Protein AF-0000000081449237 (afdb_homodimer)

Solvent-accessible surface area (backbone atoms only — not comparable to full-atom values): 10768 Å² total; per-residue (Å²): 125,79,74,76,67,77,77,49,47,52,57,52,42,50,51,34,33,41,34,70,74,63,73,31,69,69,59,36,40,50,53,39,29,73,71,68,71,44,84,59,78,58,67,66,60,49,51,49,31,35,53,30,21,45,71,70,28,18,45,57,65,64,42,81,55,39,49,49,40,48,60,50,53,65,54,52,69,68,57,77,70,87,59,81,71,74,71,69,70,77,65,130,125,80,74,75,67,76,76,51,46,52,57,51,42,48,52,34,34,42,31,71,72,63,72,30,69,70,60,35,40,50,53,39,29,73,73,66,70,43,83,59,78,58,67,67,60,49,52,50,30,36,52,30,21,46,71,70,28,17,45,56,63,63,44,83,54,38,48,51,42,48,58,51,54,64,51,53,71,63,62,70,76,71,68,77,78,72,77,71,72,77,69,129

Radius of gyration: 24.7 Å; Cα contacts (8 Å, |Δi|>4): 159; chains: 2; bounding box: 26×91×79 Å

InterPro domains:
  IPR032135 Helix-turn-helix domain (DUF4817) [PF16087] (11-59)

pLDDT: mean 71.84, std 30.08, range [24.12, 98.69]

Nearest PDB structures (foldseek):
  2mp8-assembly1_A  TM=6.073E-01  e=9.028E+00  Enterococcus faecalis
  5vyc-assembly6_N6  TM=3.873E-01  e=5.866E+00  Homo sapiens
  2mp8-assembly1_A  TM=6.062E-01  e=5.824E+00  Enterococcus faecalis

Organism: NCBI:txid290746

Sequence (184 aa):
MSSKRALSIIERAKLVCWFEETKSFAIVAKKYREQFHKEPPHQFAIKEWHKNFLETGSLDRSDYYNEAAWTGGFRNLEAHDFSTTTSRNPMVMSSKRALSIIERAKLVCWFEETKSFAIVAKKYREQFHKEPPHQFAIKEWHKNFLETGSLDRSDYYNEAAWTGGFRNLEAHDFSTTTSRNPMV

Secondary structure (DSSP, 8-s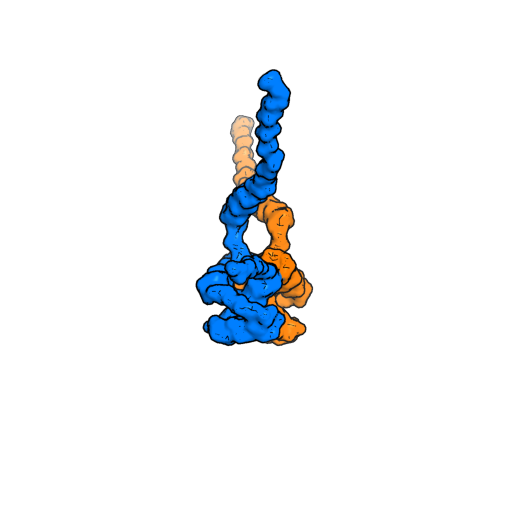tate):
----PPPPHHHHHHHHHHHHHH--HHHHHHHHHHHH-SPPPPHHHHHHHHHHHHHHSBSS--HHHHHHHHHHHHHHTS--------------/----PPPPHHHHHHHHHHHHHH--HHHHHHHHHHHHSSPPPPHHHHHHHHHHHHHHSBSS--HHHHHHHHHHHHHHT---------------

Foldseek 3Di:
DPVPPDDDPVLLVLLLVVCVVPVDVVVSQVVSCVPVVDGDDDPVLSVQLNVCCVVPVGSDNPVVVVVVVCVVVVVPVVPPPDPPCCVPCPDD/DPVPPDDDPVLLVLLLVVCVVPVDPVVSQVVSCVPVVDGDDDPVLSVQLNVCCVVPVGSDNPVVVVVVVCVVVVVPVVPPCVVPPVPPPPPD

Structure (mmCIF, N/CA/C/O backbone):
data_AF-0000000081449237-model_v1
#
loop_
_entity.id
_entity.type
_entity.pdbx_description
1 polymer 'DUF4817 domain-containing protein'
#
loop_
_atom_site.group_PDB
_atom_site.id
_atom_site.type_symbol
_atom_site.label_atom_id
_atom_site.label_alt_id
_atom_site.label_comp_id
_atom_site.label_asym_id
_atom_site.label_entity_id
_atom_site.label_seq_id
_atom_site.pdbx_PDB_ins_code
_atom_site.Cartn_x
_atom_site.Cartn_y
_atom_site.Cartn_z
_atom_site.occupancy
_atom_site.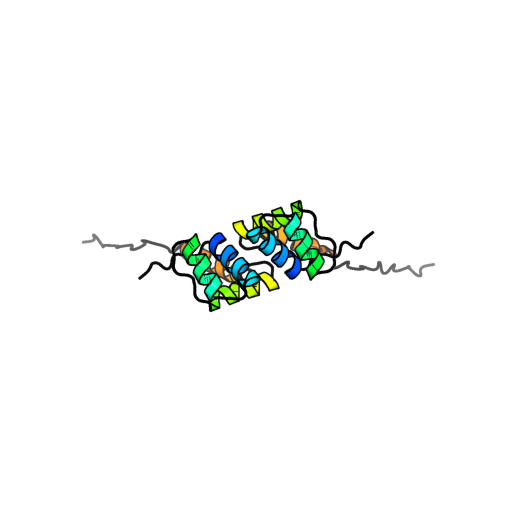B_iso_or_equiv
_atom_site.auth_seq_id
_atom_site.auth_comp_id
_atom_site.auth_asym_id
_atom_site.auth_atom_id
_atom_site.pdbx_PDB_model_num
ATOM 1 N N . MET A 1 1 ? 2.648 -26.297 -17.094 1 34.41 1 MET A N 1
ATOM 2 C CA . MET A 1 1 ? 2.973 -24.875 -17.094 1 34.41 1 MET A CA 1
ATOM 3 C C . MET A 1 1 ? 2.064 -24.109 -16.141 1 34.41 1 MET A C 1
ATOM 5 O O . MET A 1 1 ? 0.841 -24.125 -16.297 1 34.41 1 MET A O 1
ATOM 9 N N . SER A 1 2 ? 2.4 -24.219 -14.797 1 43 2 SER A N 1
ATOM 10 C CA . SER A 1 2 ? 1.557 -23.641 -13.75 1 43 2 SER A CA 1
ATOM 11 C C . SER A 1 2 ? 1.013 -22.281 -14.164 1 43 2 SER A C 1
ATOM 13 O O . SER A 1 2 ? 1.77 -21.406 -14.602 1 43 2 SER A O 1
ATOM 15 N N . SER A 1 3 ? -0.02 -22.297 -14.906 1 45.78 3 SER A N 1
ATOM 16 C CA . SER A 1 3 ? -0.731 -21.125 -15.391 1 45.78 3 SER A CA 1
ATOM 17 C C . SER A 1 3 ? -0.56 -19.938 -14.438 1 45.78 3 SER A C 1
ATOM 19 O O . SER A 1 3 ? -0.916 -20.031 -13.258 1 45.78 3 SER A O 1
ATOM 21 N N . LYS A 1 4 ? 0.703 -19.406 -14.383 1 56.56 4 LYS A N 1
ATOM 22 C CA . LYS A 1 4 ? 1.046 -18.281 -13.508 1 56.56 4 LYS A CA 1
ATOM 23 C C . LYS A 1 4 ? -0.038 -17.203 -13.539 1 56.56 4 LYS A C 1
ATOM 25 O O . LYS A 1 4 ? -0.215 -16.531 -14.555 1 56.56 4 LYS A O 1
ATOM 30 N N . ARG A 1 5 ? -1.133 -17.625 -12.898 1 65.06 5 ARG A N 1
ATOM 31 C CA . ARG A 1 5 ? -2.238 -16.688 -12.867 1 65.06 5 ARG A CA 1
ATOM 32 C C . ARG A 1 5 ? -1.756 -15.297 -12.453 1 65.06 5 ARG A C 1
ATOM 34 O O . ARG A 1 5 ? -0.822 -15.164 -11.664 1 65.06 5 ARG A O 1
ATOM 41 N N . ALA A 1 6 ? -2.145 -14.344 -13.203 1 82.88 6 ALA A N 1
ATOM 42 C CA . ALA A 1 6 ? -1.843 -12.945 -12.914 1 82.88 6 ALA A CA 1
ATOM 43 C C . ALA A 1 6 ? -2.275 -12.57 -11.5 1 82.88 6 ALA A C 1
ATOM 45 O O . ALA A 1 6 ? -3.318 -13.023 -11.023 1 82.88 6 ALA A O 1
ATOM 46 N N . LEU A 1 7 ? -1.405 -12.094 -10.766 1 91 7 LEU A N 1
ATOM 47 C CA . LEU A 1 7 ? -1.731 -11.617 -9.43 1 91 7 LEU A CA 1
ATOM 48 C C . LEU A 1 7 ? -2.816 -10.547 -9.484 1 91 7 LEU A C 1
ATOM 50 O O . LEU A 1 7 ? -2.75 -9.625 -10.305 1 91 7 LEU A O 1
ATOM 54 N N . SER A 1 8 ? -3.805 -10.789 -8.742 1 92.5 8 SER A N 1
ATOM 55 C CA . SER A 1 8 ? -4.832 -9.758 -8.609 1 92.5 8 SER A CA 1
ATOM 56 C C . SER A 1 8 ? -4.285 -8.516 -7.918 1 92.5 8 SER A C 1
ATOM 58 O O . SER A 1 8 ? -3.211 -8.555 -7.316 1 92.5 8 SER A O 1
ATOM 60 N N . ILE A 1 9 ? -5.023 -7.41 -8.016 1 91.75 9 ILE A N 1
ATOM 61 C CA . ILE A 1 9 ? -4.645 -6.156 -7.371 1 91.75 9 ILE A CA 1
ATOM 62 C C . ILE A 1 9 ? -4.586 -6.359 -5.855 1 91.75 9 ILE A C 1
ATOM 64 O O . ILE A 1 9 ? -3.648 -5.895 -5.199 1 91.75 9 ILE A O 1
ATOM 68 N N . ILE A 1 10 ? -5.562 -7.055 -5.316 1 94.56 10 ILE A N 1
ATOM 69 C CA . ILE A 1 10 ? -5.629 -7.27 -3.875 1 94.56 10 ILE A CA 1
ATOM 70 C C . ILE A 1 10 ? -4.398 -8.039 -3.412 1 94.56 10 ILE A C 1
ATOM 72 O O . ILE A 1 10 ? -3.812 -7.727 -2.373 1 94.56 10 ILE A O 1
ATOM 76 N N . GLU A 1 11 ? -3.988 -9.039 -4.133 1 96.25 11 GLU A N 1
ATOM 77 C CA . GLU A 1 11 ? -2.797 -9.805 -3.787 1 96.25 11 GLU A CA 1
ATOM 78 C C . GLU A 1 11 ? -1.556 -8.922 -3.752 1 96.25 11 GLU A C 1
ATOM 80 O O . GLU A 1 11 ? -0.776 -8.969 -2.797 1 96.25 11 GLU A O 1
ATOM 85 N N . ARG A 1 12 ? -1.408 -8.125 -4.801 1 96.94 12 ARG A N 1
ATOM 86 C CA . ARG A 1 12 ? -0.248 -7.242 -4.879 1 96.94 12 ARG A CA 1
ATOM 87 C C . ARG A 1 12 ? -0.268 -6.211 -3.76 1 96.94 12 ARG A C 1
ATOM 89 O O . ARG A 1 12 ? 0.767 -5.922 -3.154 1 96.94 12 ARG A O 1
ATOM 96 N N . ALA A 1 13 ? -1.456 -5.648 -3.525 1 97.06 13 ALA A N 1
ATOM 97 C CA . ALA A 1 13 ? -1.606 -4.66 -2.461 1 97.06 13 ALA A CA 1
ATOM 98 C C . ALA A 1 13 ? -1.215 -5.246 -1.108 1 97.06 13 ALA A C 1
ATOM 100 O O . ALA A 1 13 ? -0.494 -4.613 -0.334 1 97.06 13 ALA A O 1
ATOM 101 N N . LYS A 1 14 ? -1.654 -6.434 -0.844 1 97.88 14 LYS A N 1
ATOM 102 C CA . LYS A 1 14 ? -1.341 -7.082 0.427 1 97.88 14 LYS A CA 1
ATOM 103 C C . LYS A 1 14 ? 0.149 -7.391 0.533 1 97.88 14 LYS A C 1
ATOM 105 O O . LYS A 1 14 ? 0.753 -7.207 1.592 1 97.88 14 LYS A O 1
ATOM 110 N N . LEU A 1 15 ? 0.736 -7.863 -0.516 1 98.25 15 LEU A N 1
ATOM 111 C CA . LEU A 1 15 ? 2.164 -8.156 -0.536 1 98.25 15 LEU A CA 1
ATOM 112 C C . LEU A 1 15 ? 2.98 -6.922 -0.174 1 98.25 15 LEU A C 1
ATOM 114 O O . LEU A 1 15 ? 3.902 -7 0.64 1 98.25 15 LEU A O 1
ATOM 118 N N . VAL A 1 16 ? 2.611 -5.793 -0.765 1 98.25 16 VAL A N 1
ATOM 119 C CA . VAL A 1 16 ? 3.326 -4.543 -0.543 1 98.25 16 VAL A CA 1
ATOM 120 C C . VAL A 1 16 ? 3.135 -4.086 0.901 1 98.25 16 VAL A C 1
ATOM 122 O O . VAL A 1 16 ? 4.086 -3.648 1.553 1 98.25 16 VAL A O 1
ATOM 125 N N . CYS A 1 17 ? 1.958 -4.238 1.423 1 98.44 17 CYS A N 1
ATOM 126 C CA . CYS A 1 17 ? 1.685 -3.854 2.803 1 98.44 17 CYS A CA 1
ATOM 127 C C . CYS A 1 17 ? 2.467 -4.727 3.777 1 98.44 17 CYS A C 1
ATOM 129 O O . CYS A 1 17 ? 3.055 -4.219 4.734 1 98.44 17 CYS A O 1
ATOM 131 N N . TRP A 1 18 ? 2.488 -6.051 3.551 1 98.31 18 TRP A N 1
ATOM 132 C CA . TRP A 1 18 ? 3.232 -6.945 4.43 1 98.31 18 TRP A CA 1
ATOM 133 C C . TRP A 1 18 ? 4.723 -6.617 4.406 1 98.31 18 TRP A C 1
ATOM 135 O O . TRP A 1 18 ? 5.375 -6.598 5.453 1 98.31 18 TRP A O 1
ATOM 145 N N . PHE A 1 19 ? 5.223 -6.352 3.189 1 98.5 19 PHE A N 1
ATOM 146 C CA . PHE A 1 19 ? 6.648 -6.059 3.098 1 98.5 19 PHE A CA 1
ATOM 147 C C . PHE A 1 19 ? 6.977 -4.738 3.785 1 98.5 19 PHE A C 1
ATOM 149 O O . PHE A 1 19 ? 8.023 -4.605 4.418 1 98.5 19 PHE A O 1
ATOM 156 N N . GLU A 1 20 ? 6.094 -3.76 3.631 1 97.69 20 GLU A N 1
ATOM 157 C CA . GLU A 1 20 ? 6.297 -2.479 4.301 1 97.69 20 GLU A CA 1
ATOM 158 C C . GLU A 1 20 ? 6.348 -2.652 5.816 1 97.69 20 GLU A C 1
ATOM 160 O O . GLU A 1 20 ? 7.148 -2.004 6.496 1 97.69 20 GLU A O 1
ATOM 165 N N . GLU A 1 21 ? 5.535 -3.525 6.309 1 96.62 21 GLU A N 1
ATOM 166 C CA . GLU A 1 21 ? 5.426 -3.744 7.75 1 96.62 21 GLU A CA 1
ATOM 167 C C . GLU A 1 21 ? 6.586 -4.586 8.273 1 96.62 21 GLU A C 1
ATOM 169 O O . GLU A 1 21 ? 7.18 -4.266 9.305 1 96.62 21 GLU A O 1
ATOM 174 N N . THR A 1 22 ? 6.906 -5.645 7.555 1 97.25 22 THR A N 1
ATOM 175 C CA . THR A 1 22 ? 7.789 -6.645 8.141 1 97.25 22 THR A CA 1
ATOM 176 C C . THR A 1 22 ? 9.211 -6.488 7.617 1 97.25 22 THR A C 1
ATOM 178 O O . THR A 1 22 ? 10.164 -6.98 8.227 1 97.25 22 THR A O 1
ATOM 181 N N . LYS A 1 23 ? 9.367 -6.016 6.473 1 97.56 23 LYS A N 1
ATOM 182 C CA . LYS A 1 23 ? 10.633 -5.906 5.75 1 97.56 23 LYS A CA 1
ATOM 183 C C . LYS A 1 23 ? 11.297 -7.27 5.598 1 97.56 23 LYS A C 1
ATOM 185 O O . LYS A 1 23 ? 12.523 -7.359 5.527 1 97.56 23 LYS A O 1
ATOM 190 N N . SER A 1 24 ? 10.453 -8.281 5.594 1 98.25 24 SER A N 1
ATOM 191 C CA . SER A 1 24 ? 10.938 -9.656 5.504 1 98.25 24 SER A CA 1
ATOM 192 C C . SER A 1 24 ? 10.211 -10.422 4.406 1 98.25 24 SER A C 1
ATOM 194 O O . SER A 1 24 ? 9.016 -10.695 4.516 1 98.25 24 SER A O 1
ATOM 196 N N . PHE A 1 25 ? 10.977 -10.836 3.459 1 98 25 PHE A N 1
ATOM 197 C CA . PHE A 1 25 ? 10.367 -11.602 2.379 1 98 25 PHE A CA 1
ATOM 198 C C . PHE A 1 25 ? 9.891 -12.961 2.879 1 98 25 PHE A C 1
ATOM 200 O O . PHE A 1 25 ? 8.891 -13.492 2.393 1 98 25 PHE A O 1
ATOM 207 N N . ALA A 1 26 ? 10.648 -13.523 3.822 1 98.38 26 ALA A N 1
ATOM 208 C CA . ALA A 1 26 ? 10.242 -14.805 4.391 1 98.38 26 ALA A CA 1
ATOM 209 C C . ALA A 1 26 ? 8.883 -14.703 5.062 1 98.38 26 ALA A C 1
ATOM 211 O O . ALA A 1 26 ? 8.023 -15.57 4.879 1 98.38 26 ALA A O 1
ATOM 212 N N . ILE A 1 27 ? 8.695 -13.672 5.844 1 98.62 27 ILE A N 1
ATOM 213 C CA . ILE A 1 27 ? 7.414 -13.469 6.52 1 98.62 27 ILE A CA 1
ATOM 214 C C . ILE A 1 27 ? 6.332 -13.156 5.488 1 98.62 27 ILE A C 1
ATOM 216 O O . ILE A 1 27 ? 5.207 -13.656 5.59 1 98.62 27 ILE A O 1
ATOM 220 N N . VAL A 1 28 ? 6.645 -12.383 4.438 1 98.44 28 VAL A N 1
ATOM 221 C CA . VAL A 1 28 ? 5.703 -12.047 3.373 1 98.44 28 VAL A CA 1
ATOM 222 C C . VAL A 1 28 ? 5.246 -13.312 2.66 1 98.44 28 VAL A C 1
ATOM 224 O O . VAL A 1 28 ? 4.051 -13.5 2.416 1 98.44 28 VAL A O 1
ATOM 227 N N . ALA A 1 29 ? 6.16 -14.211 2.404 1 98.25 29 ALA A N 1
ATOM 228 C CA . ALA A 1 29 ? 5.844 -15.461 1.724 1 98.25 29 ALA A CA 1
ATOM 229 C C . ALA A 1 29 ? 4.922 -16.328 2.576 1 98.25 29 ALA A C 1
ATOM 231 O O . ALA A 1 29 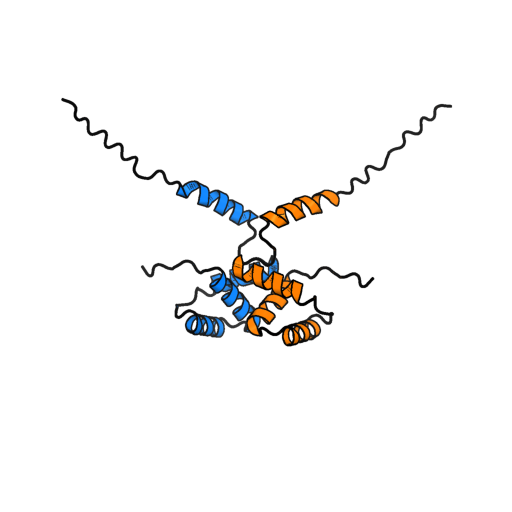? 3.979 -16.938 2.062 1 98.25 29 ALA A O 1
ATOM 232 N N . LYS A 1 30 ? 5.238 -16.344 3.797 1 98.69 30 LYS A N 1
ATOM 233 C CA . LYS A 1 30 ? 4.41 -17.125 4.715 1 98.69 30 LYS A CA 1
ATOM 234 C C . LYS A 1 30 ? 2.982 -16.594 4.754 1 98.69 30 LYS A C 1
ATOM 236 O O . LYS A 1 30 ? 2.025 -17.359 4.621 1 98.69 30 LYS A O 1
ATOM 241 N N . LYS A 1 31 ? 2.846 -15.312 4.949 1 98.31 31 LYS A N 1
ATOM 242 C CA . LYS A 1 31 ? 1.522 -14.695 4.996 1 98.31 31 LYS A CA 1
ATOM 243 C C . LYS A 1 31 ? 0.76 -14.93 3.695 1 98.31 31 LYS A C 1
ATOM 245 O O . LYS A 1 31 ? -0.445 -15.188 3.715 1 98.31 31 LYS A O 1
ATOM 250 N N . TYR A 1 32 ? 1.425 -14.844 2.545 1 98 32 TYR A N 1
ATOM 251 C CA . TYR A 1 32 ? 0.803 -15.039 1.239 1 98 32 TYR A CA 1
ATOM 252 C C . TYR A 1 32 ? 0.276 -16.469 1.093 1 98 32 TYR A C 1
ATOM 254 O O . TYR A 1 32 ? -0.857 -16.672 0.653 1 98 32 TYR A O 1
ATOM 262 N N . ARG A 1 33 ? 1.06 -17.391 1.495 1 98.25 33 ARG A N 1
ATOM 263 C CA . ARG A 1 33 ? 0.655 -18.781 1.419 1 98.25 33 ARG A CA 1
ATOM 264 C C . ARG A 1 33 ? -0.532 -19.062 2.336 1 98.25 33 ARG A C 1
ATOM 266 O O . ARG A 1 33 ? -1.425 -19.844 1.986 1 98.25 33 ARG A O 1
ATOM 273 N N . GLU A 1 34 ? -0.49 -18.5 3.514 1 98.25 34 GLU A N 1
ATOM 274 C CA . GLU A 1 34 ? -1.562 -18.703 4.484 1 98.25 34 GLU A CA 1
ATOM 275 C C . GLU A 1 34 ? -2.873 -18.094 3.994 1 98.25 34 GLU A C 1
ATOM 277 O O . GLU A 1 34 ? -3.945 -18.672 4.199 1 98.25 34 GLU A O 1
ATOM 282 N N . GLN A 1 35 ? -2.752 -17 3.338 1 97.19 35 GLN A N 1
ATOM 283 C CA . GLN A 1 35 ? -3.965 -16.281 2.973 1 97.19 35 GLN A CA 1
ATOM 284 C C . GLN A 1 35 ? -4.504 -16.75 1.624 1 97.19 35 GLN A C 1
ATOM 286 O O . GLN A 1 35 ? -5.719 -16.859 1.438 1 97.19 35 GLN A O 1
ATOM 291 N N . PHE A 1 36 ? -3.682 -16.938 0.668 1 96.06 36 PHE A N 1
ATOM 292 C CA . PHE A 1 36 ? -4.137 -17.188 -0.694 1 96.06 36 PHE A CA 1
ATOM 293 C C . PHE A 1 36 ? -3.91 -18.641 -1.082 1 96.06 36 PHE A C 1
ATOM 295 O O . PHE A 1 36 ? -4.398 -19.109 -2.119 1 96.06 36 PHE A O 1
ATOM 302 N N . HIS A 1 37 ? -3.15 -19.422 -0.311 1 96.81 37 HIS A N 1
ATOM 303 C CA . HIS A 1 37 ? -2.869 -20.828 -0.561 1 96.81 37 HIS A CA 1
ATOM 304 C C . HIS A 1 37 ? -2.213 -21.031 -1.924 1 96.81 37 HIS A C 1
ATOM 306 O O . HIS A 1 37 ? -2.566 -21.953 -2.658 1 96.81 37 HIS A O 1
ATOM 312 N N . LYS A 1 38 ? -1.389 -20.125 -2.256 1 95.44 38 LYS A N 1
ATOM 313 C CA . LYS A 1 38 ? -0.619 -20.109 -3.496 1 95.44 38 LYS A CA 1
ATOM 314 C C . LYS A 1 38 ? 0.853 -19.812 -3.227 1 95.44 38 LYS A C 1
ATOM 316 O O . LYS A 1 38 ? 1.21 -19.359 -2.137 1 95.44 38 LYS A O 1
ATOM 321 N N . GLU A 1 39 ? 1.667 -20.172 -4.172 1 95.69 39 GLU A N 1
ATOM 322 C CA . GLU A 1 39 ? 3.076 -19.797 -4.086 1 95.69 39 GLU A CA 1
ATOM 323 C C . GLU A 1 39 ? 3.26 -18.297 -4.301 1 95.69 39 GLU A C 1
ATOM 325 O O . GLU A 1 39 ? 2.676 -17.719 -5.219 1 95.69 39 GLU A O 1
ATOM 330 N N . PRO A 1 40 ? 4.031 -17.703 -3.473 1 96.19 40 PRO A N 1
ATOM 331 C CA . PRO A 1 40 ? 4.246 -16.266 -3.621 1 96.19 40 PRO A CA 1
ATOM 332 C C . PRO A 1 40 ? 5.07 -15.914 -4.859 1 96.19 40 PRO A C 1
ATOM 334 O O . PRO A 1 40 ? 5.824 -16.75 -5.355 1 96.19 40 PRO A O 1
ATOM 337 N N . PRO A 1 41 ? 4.867 -14.68 -5.34 1 95.12 41 PRO A N 1
ATOM 338 C CA . PRO A 1 41 ? 5.758 -14.195 -6.398 1 95.12 41 PRO A CA 1
ATOM 339 C C . PRO A 1 41 ? 7.203 -14.055 -5.934 1 95.12 41 PRO A C 1
ATOM 341 O O . PRO A 1 41 ? 7.48 -14.125 -4.73 1 95.12 41 PRO A O 1
ATOM 344 N N . HIS A 1 42 ? 8.031 -13.891 -6.879 1 95.44 42 HIS A N 1
ATOM 345 C CA . HIS A 1 42 ? 9.445 -13.688 -6.594 1 95.44 42 HIS A CA 1
ATOM 346 C C . HIS A 1 42 ? 9.664 -12.383 -5.828 1 95.44 42 HIS A C 1
ATOM 348 O O . HIS A 1 42 ? 8.961 -11.398 -6.062 1 95.44 42 HIS A O 1
ATOM 354 N N . GLN A 1 43 ? 10.711 -12.406 -5.051 1 96.94 43 GLN A N 1
ATOM 355 C CA . GLN A 1 43 ? 10.984 -11.273 -4.18 1 96.94 43 GLN A CA 1
ATOM 356 C C . GLN A 1 43 ? 11.227 -10 -4.988 1 96.94 43 GLN A C 1
ATOM 358 O O . GLN A 1 43 ? 10.883 -8.898 -4.543 1 96.94 43 GLN A O 1
ATOM 363 N N . PHE A 1 44 ? 11.805 -10.117 -6.117 1 95.81 44 PHE A N 1
ATOM 364 C CA . PHE A 1 44 ? 12.117 -8.953 -6.926 1 95.81 44 PHE A CA 1
ATOM 365 C C . PHE A 1 44 ? 10.844 -8.234 -7.363 1 95.81 44 PHE A C 1
ATOM 367 O O . PHE A 1 44 ? 10.805 -7.008 -7.414 1 95.81 44 PHE A O 1
ATOM 374 N N . ALA A 1 45 ? 9.797 -8.969 -7.715 1 95.06 45 ALA A N 1
ATOM 375 C CA . ALA A 1 45 ? 8.516 -8.367 -8.094 1 95.06 45 ALA A CA 1
ATOM 376 C C . ALA A 1 45 ? 7.922 -7.578 -6.93 1 95.06 45 ALA A C 1
ATOM 378 O O . ALA A 1 45 ? 7.441 -6.457 -7.113 1 95.06 45 ALA A O 1
ATOM 379 N N . ILE A 1 46 ? 8.016 -8.109 -5.738 1 96.94 46 ILE A N 1
ATOM 380 C CA . ILE A 1 46 ? 7.477 -7.457 -4.547 1 96.94 46 ILE A CA 1
ATOM 381 C C . ILE A 1 46 ? 8.242 -6.16 -4.277 1 96.94 46 ILE A C 1
ATOM 383 O O . ILE A 1 46 ? 7.641 -5.129 -3.971 1 96.94 46 ILE A O 1
ATOM 387 N N . LYS A 1 47 ? 9.531 -6.281 -4.379 1 97.31 47 LYS A N 1
ATOM 388 C CA . LYS A 1 47 ? 10.375 -5.105 -4.16 1 97.31 47 LYS A CA 1
ATOM 389 C C . LYS 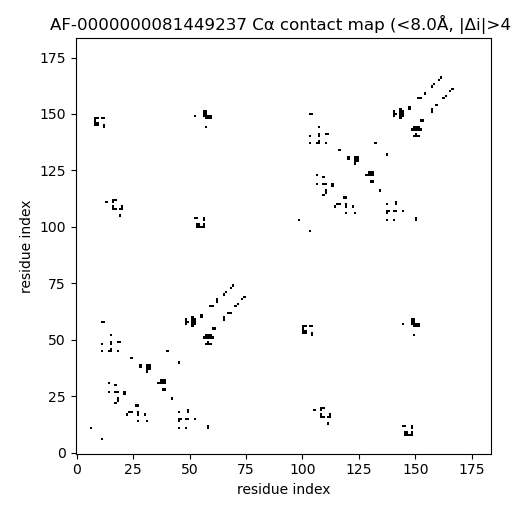A 1 47 ? 10.023 -3.988 -5.137 1 97.31 47 LYS A C 1
ATOM 391 O O . LYS A 1 47 ? 9.969 -2.818 -4.754 1 97.31 47 LYS A O 1
ATOM 396 N N . GLU A 1 48 ? 9.875 -4.414 -6.344 1 96.31 48 GLU A N 1
ATOM 397 C CA . GLU A 1 48 ? 9.547 -3.43 -7.371 1 96.31 48 GLU A CA 1
ATOM 398 C C . GLU A 1 48 ? 8.203 -2.768 -7.094 1 96.31 48 GLU A C 1
ATOM 400 O O . GLU A 1 48 ? 8.078 -1.544 -7.184 1 96.31 48 GLU A O 1
ATOM 405 N N . TRP A 1 49 ? 7.172 -3.502 -6.824 1 95.75 49 TRP A N 1
ATOM 406 C CA . TRP A 1 49 ? 5.863 -2.949 -6.484 1 95.75 49 TRP A CA 1
ATOM 407 C C . TRP A 1 49 ? 5.961 -2.025 -5.277 1 95.75 49 TRP A C 1
ATOM 409 O O . TRP A 1 49 ? 5.348 -0.956 -5.254 1 95.75 49 TRP A O 1
ATOM 419 N N . HIS A 1 50 ? 6.699 -2.52 -4.285 1 97.5 50 HIS A N 1
ATOM 420 C CA . HIS A 1 50 ? 6.863 -1.753 -3.055 1 97.5 50 HIS A CA 1
ATOM 421 C C . HIS A 1 50 ? 7.543 -0.416 -3.324 1 97.5 50 HIS A C 1
ATOM 423 O O . HIS A 1 50 ? 7.094 0.625 -2.84 1 97.5 50 HIS A O 1
ATOM 429 N N . LYS A 1 51 ? 8.641 -0.455 -4.062 1 96.25 51 LYS A N 1
ATOM 430 C CA . LYS A 1 51 ? 9.359 0.764 -4.426 1 96.25 51 LYS A CA 1
ATOM 431 C C . LYS A 1 51 ? 8.445 1.735 -5.172 1 96.25 51 LYS A C 1
ATOM 433 O O . LYS A 1 51 ? 8.383 2.918 -4.832 1 96.25 51 LYS A O 1
ATOM 438 N N . ASN A 1 52 ? 7.703 1.286 -6.184 1 94.31 52 ASN A N 1
ATOM 439 C CA . ASN A 1 52 ? 6.785 2.123 -6.949 1 94.31 52 ASN A CA 1
ATOM 440 C C . ASN A 1 52 ? 5.715 2.744 -6.059 1 94.31 52 ASN A C 1
ATOM 442 O O . ASN A 1 52 ? 5.406 3.93 -6.184 1 94.31 52 ASN A O 1
ATOM 446 N N . PHE A 1 53 ? 5.184 1.936 -5.172 1 95 53 PHE A N 1
ATOM 447 C CA . PHE A 1 53 ? 4.117 2.373 -4.277 1 95 53 PHE A CA 1
ATOM 448 C C . PHE A 1 53 ? 4.602 3.496 -3.367 1 95 53 PHE A C 1
ATOM 450 O O . PHE A 1 53 ? 3.916 4.508 -3.207 1 95 53 PHE A O 1
ATOM 457 N N . LEU A 1 54 ? 5.762 3.412 -2.877 1 94.81 54 LEU A N 1
ATOM 458 C CA . LEU A 1 54 ? 6.277 4.418 -1.953 1 94.81 54 LEU A CA 1
ATOM 459 C C . LEU A 1 54 ? 6.691 5.68 -2.701 1 94.81 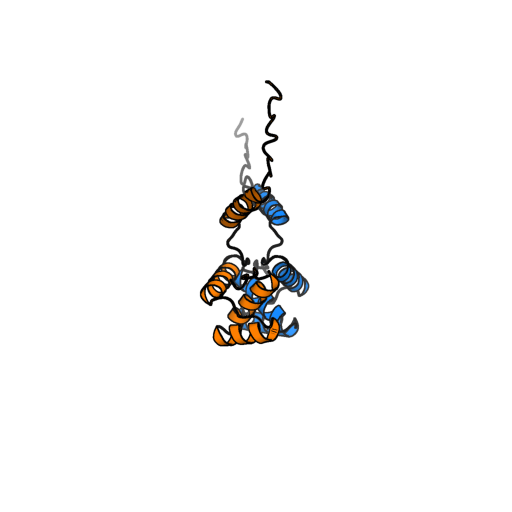54 LEU A C 1
ATOM 461 O O . LEU A 1 54 ? 6.609 6.785 -2.154 1 94.81 54 LEU A O 1
ATOM 465 N N . GLU A 1 55 ? 7.098 5.445 -3.949 1 92.12 55 GLU A N 1
ATOM 466 C CA . GLU A 1 55 ? 7.562 6.586 -4.727 1 92.12 55 GLU A CA 1
ATOM 467 C C . GLU A 1 55 ? 6.395 7.328 -5.371 1 92.12 55 GLU A C 1
ATOM 469 O O . GLU A 1 55 ? 6.398 8.562 -5.445 1 92.12 55 GLU A O 1
ATOM 474 N N . THR A 1 56 ? 5.348 6.531 -5.848 1 91 56 THR A N 1
ATOM 475 C CA . THR A 1 56 ? 4.348 7.16 -6.703 1 91 56 THR A CA 1
ATOM 476 C C . THR A 1 56 ? 2.953 7.016 -6.098 1 91 56 THR A C 1
ATOM 478 O O . THR A 1 56 ? 2.004 7.656 -6.555 1 91 56 THR A O 1
ATOM 481 N N . GLY A 1 57 ? 2.791 6.137 -5.109 1 94.44 57 GLY A N 1
ATOM 482 C CA . GLY A 1 57 ? 1.474 5.836 -4.574 1 94.44 57 GLY A CA 1
ATOM 483 C C . GLY A 1 57 ? 0.727 4.789 -5.383 1 94.44 57 GLY A C 1
ATOM 484 O O . GLY A 1 57 ? -0.46 4.551 -5.148 1 94.44 57 GLY A O 1
ATOM 485 N N . SER A 1 58 ? 1.438 4.227 -6.391 1 93.56 58 SER A N 1
ATOM 486 C CA . SER A 1 58 ? 0.847 3.223 -7.27 1 93.56 58 SER A CA 1
ATOM 487 C C . SER A 1 58 ? 1.714 1.97 -7.336 1 93.56 58 SER A C 1
ATOM 489 O O . SER A 1 58 ? 2.943 2.055 -7.285 1 93.56 58 SER A O 1
ATOM 491 N N . LEU A 1 59 ? 1.01 0.855 -7.461 1 94.69 59 LEU A N 1
ATOM 492 C CA . LEU A 1 59 ? 1.729 -0.401 -7.645 1 94.69 59 LEU A CA 1
ATOM 493 C C . LEU A 1 59 ? 2.332 -0.48 -9.047 1 94.69 59 LEU A C 1
ATOM 495 O O . LEU A 1 59 ? 3.342 -1.154 -9.25 1 94.69 59 LEU A O 1
ATOM 499 N N . ASP A 1 60 ? 1.54 0.14 -9.953 1 84.31 60 ASP A N 1
ATOM 500 C CA . ASP A 1 60 ? 1.991 0.098 -11.344 1 84.31 60 ASP A CA 1
ATOM 501 C C . ASP A 1 60 ? 2.908 1.276 -11.656 1 84.31 60 ASP A C 1
ATOM 503 O O . ASP A 1 60 ? 2.771 2.352 -11.07 1 84.31 60 ASP A O 1
ATOM 507 N N . ARG A 1 61 ? 3.904 0.939 -12.289 1 68.69 61 ARG A N 1
ATOM 508 C CA . ARG A 1 61 ? 4.742 2.045 -12.742 1 68.69 61 ARG A CA 1
ATOM 509 C C . ARG A 1 61 ? 3.916 3.094 -13.477 1 68.69 61 ARG A C 1
ATOM 511 O O . ARG A 1 61 ? 2.877 2.777 -14.062 1 68.69 61 ARG A O 1
ATOM 518 N N . SER A 1 62 ? 3.934 4.355 -13.023 1 52.53 62 SER A N 1
ATOM 519 C CA . SER A 1 62 ? 3.211 5.434 -13.688 1 52.53 62 SER A CA 1
ATOM 520 C C . SER A 1 62 ? 2.967 5.117 -15.156 1 52.53 62 SER A C 1
ATOM 522 O O . SER A 1 62 ? 3.773 4.434 -15.789 1 52.53 62 SER A O 1
ATOM 524 N N . ASP A 1 63 ? 1.646 4.973 -15.43 1 44.19 63 ASP A N 1
ATOM 525 C CA . ASP A 1 63 ? 1.206 4.926 -16.828 1 44.19 63 ASP A CA 1
ATOM 526 C C . ASP A 1 63 ? 2.102 5.785 -17.719 1 44.19 63 ASP A C 1
ATOM 528 O O . ASP A 1 63 ? 1.906 5.844 -18.922 1 44.19 63 ASP A O 1
ATOM 532 N N . TYR A 1 64 ? 2.818 6.68 -17.344 1 39.06 64 TYR A N 1
ATOM 533 C CA . TYR A 1 64 ? 3.549 7.031 -18.562 1 39.06 64 TYR A CA 1
ATOM 534 C C . TYR A 1 64 ? 4.129 5.793 -19.234 1 39.06 64 TYR A C 1
ATOM 536 O O . TYR A 1 64 ? 4.078 5.66 -20.453 1 39.06 64 TYR A O 1
ATOM 544 N N . TYR A 1 65 ? 4.367 4.805 -18.484 1 37.66 65 TYR A N 1
ATOM 545 C CA . TYR A 1 65 ? 4.777 3.568 -19.141 1 37.66 65 TYR A CA 1
ATOM 546 C C . TYR A 1 65 ? 3.59 2.635 -19.344 1 37.66 65 TYR A C 1
ATOM 548 O O . TYR A 1 65 ? 3.551 1.865 -20.297 1 37.66 65 TYR A O 1
ATOM 556 N N . ASN A 1 66 ? 2.625 2.572 -18.469 1 39.56 66 ASN A N 1
ATOM 557 C CA . ASN A 1 66 ? 1.469 1.718 -18.719 1 39.56 66 ASN A CA 1
ATOM 558 C C . ASN A 1 66 ? 0.576 2.291 -19.812 1 39.56 66 ASN A C 1
ATOM 560 O O . ASN A 1 66 ? -0.226 1.569 -20.406 1 39.56 66 ASN A O 1
ATOM 564 N N . GLU A 1 67 ? 0.37 3.533 -19.75 1 39.59 67 GLU A N 1
ATOM 565 C CA . GLU A 1 67 ? -0.258 4.023 -20.969 1 39.59 67 GLU A CA 1
ATOM 566 C C . GLU A 1 67 ? 0.479 3.523 -22.219 1 39.59 67 GLU A C 1
ATOM 568 O O . GLU A 1 67 ? -0.146 3.191 -23.219 1 39.59 67 GLU A O 1
ATOM 573 N N . ALA A 1 68 ? 1.727 3.414 -22.125 1 34.81 68 ALA A N 1
ATOM 574 C CA . ALA A 1 68 ? 2.404 2.816 -23.266 1 34.81 68 ALA A CA 1
ATOM 575 C C . ALA A 1 68 ? 2.061 1.335 -23.406 1 34.81 68 ALA A C 1
ATOM 577 O O . ALA A 1 68 ? 1.944 0.813 -24.516 1 34.81 68 ALA A O 1
ATOM 578 N N . ALA A 1 69 ? 1.891 0.667 -22.281 1 35.06 69 ALA A N 1
ATOM 579 C CA . ALA A 1 69 ? 1.524 -0.743 -22.406 1 35.06 69 ALA A CA 1
ATOM 580 C C . ALA A 1 69 ? 0.051 -0.898 -22.766 1 35.06 69 ALA A C 1
ATOM 582 O O . ALA A 1 69 ? -0.306 -1.762 -23.578 1 35.06 69 ALA A O 1
ATOM 583 N N . TRP A 1 70 ? -0.781 -0.205 -21.969 1 37.25 70 TRP A N 1
ATOM 584 C CA . TRP A 1 70 ? -2.184 -0.339 -22.344 1 37.25 70 TRP A CA 1
ATOM 585 C C . TRP A 1 70 ? -2.432 0.254 -23.734 1 37.25 70 TRP A C 1
ATOM 587 O O . TRP A 1 70 ? -3.186 -0.31 -24.531 1 37.25 70 TRP A O 1
ATOM 597 N N . THR A 1 71 ? -1.925 1.366 -23.922 1 36.5 71 THR A N 1
ATOM 598 C CA . THR A 1 71 ? -2.055 1.737 -25.328 1 36.5 71 THR A CA 1
ATOM 599 C C . THR A 1 71 ? -1.366 0.713 -26.219 1 36.5 71 THR A C 1
ATOM 601 O O . THR A 1 71 ? -1.791 0.489 -27.359 1 36.5 71 THR A O 1
ATOM 604 N N . GLY A 1 72 ? -0.326 0.146 -25.688 1 34.81 72 GLY A N 1
ATOM 605 C CA . GLY A 1 72 ? 0.262 -0.877 -26.531 1 34.81 72 GLY A CA 1
ATOM 606 C C . GLY A 1 72 ? -0.462 -2.207 -26.453 1 34.81 72 GLY A C 1
ATOM 607 O O . GLY A 1 72 ? -0.459 -2.98 -27.406 1 34.81 72 GLY A O 1
ATOM 608 N N . GLY A 1 73 ? -0.906 -2.652 -25.203 1 34.53 73 GLY A N 1
ATOM 609 C CA . GLY A 1 73 ? -1.493 -3.982 -25.156 1 34.53 73 GLY A CA 1
ATOM 610 C C . GLY A 1 73 ? -2.92 -4.02 -25.672 1 34.53 73 GLY A C 1
ATOM 611 O O . GLY A 1 73 ? -3.447 -5.09 -25.969 1 34.53 73 GLY A O 1
ATOM 612 N N . PHE A 1 74 ? -3.73 -3.033 -25.312 1 33.5 74 PHE A N 1
ATOM 613 C CA . PHE A 1 74 ? -5.039 -3.143 -25.953 1 33.5 74 PHE A CA 1
ATOM 614 C C . PHE A 1 74 ? -4.926 -2.918 -27.453 1 33.5 74 PHE A C 1
ATOM 616 O O . PHE A 1 74 ? -5.938 -2.895 -28.156 1 33.5 74 PHE A O 1
ATOM 623 N N . ARG A 1 75 ? -3.859 -2.322 -27.828 1 31.92 75 ARG A N 1
ATOM 624 C CA . ARG A 1 75 ? -3.916 -2.387 -29.281 1 31.92 75 ARG A CA 1
ATOM 625 C C . ARG A 1 75 ? -4.16 -3.812 -29.766 1 31.92 75 ARG A C 1
ATOM 627 O O . ARG A 1 75 ? -4.965 -4.039 -30.672 1 31.92 75 ARG A O 1
ATOM 634 N N . ASN A 1 76 ? -3.268 -4.742 -29.375 1 29.67 76 ASN A N 1
ATOM 635 C CA . ASN A 1 76 ? -3.268 -5.902 -30.266 1 29.67 76 ASN A CA 1
ATOM 636 C C . ASN A 1 76 ? -4.395 -6.871 -29.906 1 29.67 76 ASN A C 1
ATOM 638 O O . ASN A 1 76 ? -4.508 -7.941 -30.516 1 29.67 76 ASN A O 1
ATOM 642 N N . LEU A 1 77 ? -4.953 -6.84 -28.703 1 28.8 77 LEU A N 1
ATOM 643 C CA . LEU A 1 77 ? -5.711 -8.086 -28.609 1 28.8 77 LEU A CA 1
ATOM 644 C C . LEU A 1 77 ? -6.891 -8.07 -29.578 1 28.8 77 LEU A C 1
ATOM 646 O O . LEU A 1 77 ? -7.758 -8.945 -29.531 1 28.8 77 LEU A O 1
ATOM 650 N N . GLU A 1 78 ? -7.156 -7 -30.188 1 30.77 78 GLU A N 1
ATOM 651 C CA . GLU A 1 78 ? -8.047 -7.371 -31.281 1 30.77 78 GLU A CA 1
ATOM 652 C C . GLU A 1 78 ? -7.352 -8.312 -32.25 1 30.77 78 GLU A C 1
ATOM 654 O O . GLU A 1 78 ? -6.812 -7.867 -33.281 1 30.77 78 GLU A O 1
ATOM 659 N N . ALA A 1 79 ? -6.473 -9.148 -31.766 1 28.77 79 ALA A N 1
ATOM 660 C CA . ALA A 1 79 ? -5.984 -9.992 -32.844 1 28.77 79 ALA A CA 1
ATOM 661 C C . ALA A 1 79 ? -7.133 -10.492 -33.719 1 28.77 79 ALA A C 1
ATOM 663 O O . ALA A 1 79 ? -8.219 -10.797 -33.219 1 28.77 79 ALA A O 1
ATOM 664 N N . HIS A 1 80 ? -7.148 -10.07 -34.938 1 28.89 80 HIS A N 1
ATOM 665 C CA . HIS A 1 80 ? -7.727 -10.641 -36.156 1 28.89 80 HIS A CA 1
ATOM 666 C C . HIS A 1 80 ? -7.746 -12.164 -36.094 1 28.89 80 HIS A C 1
ATOM 668 O O . HIS A 1 80 ? -6.695 -12.797 -35.969 1 28.89 80 HIS A O 1
ATOM 674 N N . ASP A 1 81 ? -8.531 -12.789 -35.156 1 25.8 81 ASP A N 1
ATOM 675 C CA . ASP A 1 81 ? -8.648 -14.219 -35.406 1 25.8 81 ASP A CA 1
ATOM 676 C C . ASP A 1 81 ? -8.594 -14.516 -36.906 1 25.8 81 ASP A C 1
ATOM 678 O O . ASP A 1 81 ? -8.656 -13.602 -37.719 1 25.8 81 ASP A O 1
ATOM 682 N N . PHE A 1 82 ? -9.656 -15.469 -37.281 1 27.67 82 PHE A N 1
ATOM 683 C CA . PHE A 1 82 ? -9.852 -16.672 -38.094 1 27.67 82 PHE A CA 1
ATOM 684 C C . PHE A 1 82 ? -10.039 -16.297 -39.562 1 27.67 82 PHE A C 1
ATOM 686 O O . PHE A 1 82 ? -11.133 -15.906 -39.969 1 27.67 82 PHE A O 1
ATOM 693 N N . SER A 1 83 ? -9.273 -15.328 -39.969 1 30.27 83 SER A N 1
ATOM 694 C CA . SER A 1 83 ? -9.328 -15 -41.375 1 30.27 83 SER A CA 1
ATOM 695 C C . SER A 1 83 ? -9.07 -16.219 -42.25 1 30.27 83 SER A C 1
ATOM 697 O O . SER A 1 83 ? -8.93 -16.109 -43.469 1 30.27 83 SER A O 1
ATOM 699 N N . THR A 1 84 ? -8.695 -17.406 -41.594 1 29.62 84 THR A N 1
ATOM 700 C CA . THR A 1 84 ? -8.141 -18.25 -42.656 1 29.62 84 THR A CA 1
ATOM 701 C C . THR A 1 84 ? -9.148 -18.453 -43.781 1 29.62 84 THR A C 1
ATOM 703 O O . THR A 1 84 ? -10.211 -19.047 -43.562 1 29.62 84 THR A O 1
ATOM 706 N N . THR A 1 85 ? -9.328 -17.422 -44.594 1 33 85 THR A N 1
ATOM 707 C CA . THR A 1 85 ? -9.883 -17.359 -45.938 1 33 85 THR A CA 1
ATOM 708 C C . THR A 1 85 ? -9.484 -18.578 -46.75 1 33 85 THR A C 1
ATOM 710 O O . THR A 1 85 ? -8.32 -18.719 -47.125 1 33 85 THR A O 1
ATOM 713 N N . THR A 1 86 ? -9.57 -19.828 -46.094 1 30.06 86 THR A N 1
ATOM 714 C CA . THR A 1 86 ? -9.328 -20.953 -47 1 30.06 86 THR A CA 1
ATOM 715 C C . THR A 1 86 ? -10.219 -20.844 -48.25 1 30.06 86 THR A C 1
ATOM 717 O O . THR A 1 86 ? -11.445 -20.906 -48.125 1 30.06 86 THR A O 1
ATOM 720 N N . SER A 1 87 ? -9.828 -19.859 -49.094 1 31.22 87 SER A N 1
ATOM 721 C CA . SER A 1 87 ? -10.25 -19.734 -50.469 1 31.22 87 SER A CA 1
ATOM 722 C C . SER A 1 87 ? -10.273 -21.094 -51.188 1 31.22 87 SER A C 1
ATOM 724 O O . SER A 1 87 ? -9.273 -21.5 -51.781 1 31.22 87 SER A O 1
ATOM 726 N N . ARG A 1 88 ? -10.578 -22.203 -50.406 1 29.31 88 ARG A N 1
ATOM 727 C CA . ARG A 1 88 ? -10.539 -23.359 -51.312 1 29.31 88 ARG A CA 1
ATOM 728 C C . ARG A 1 88 ? -11.391 -23.141 -52.531 1 29.31 88 ARG A C 1
ATOM 730 O O . ARG A 1 88 ? -12.508 -22.641 -52.438 1 29.31 88 ARG A O 1
ATOM 737 N N . ASN A 1 89 ? -10.641 -22.812 -53.594 1 31.11 89 ASN A N 1
ATOM 738 C CA . ASN A 1 89 ? -11.008 -22.781 -55 1 31.11 89 ASN A CA 1
ATOM 739 C C . ASN A 1 89 ? -11.945 -23.922 -55.375 1 31.11 89 ASN A C 1
ATOM 741 O O . ASN A 1 89 ? -11.547 -25.094 -55.312 1 31.11 89 ASN A O 1
ATOM 745 N N . PRO A 1 90 ? -13.172 -23.844 -54.75 1 28.98 90 PRO A N 1
ATOM 746 C CA . PRO A 1 90 ? -14.008 -24.891 -55.375 1 28.98 90 PRO A CA 1
ATOM 747 C C . PRO A 1 90 ? -13.961 -24.875 -56.875 1 28.98 90 PRO A C 1
ATOM 749 O O . PRO A 1 90 ? -14.742 -25.578 -57.531 1 28.98 90 PRO A O 1
ATOM 752 N N . MET A 1 91 ? -12.922 -24.125 -57.5 1 24.12 91 MET A N 1
ATOM 753 C CA . MET A 1 91 ? -13.203 -24.188 -58.906 1 24.12 91 MET A CA 1
ATOM 754 C C . MET A 1 91 ? -13.484 -25.625 -59.375 1 24.12 91 MET A C 1
ATOM 756 O O . MET A 1 91 ? -13.117 -26.578 -58.688 1 24.12 91 MET A O 1
ATOM 760 N N . VAL A 1 92 ? -13.172 -25.609 -60.625 1 26.47 92 VAL A N 1
ATOM 761 C CA . VAL A 1 92 ? -13.039 -26.5 -61.75 1 26.47 92 VAL A CA 1
ATOM 762 C C . VAL A 1 92 ? -11.922 -27.516 -61.5 1 26.47 92 VAL A C 1
ATOM 764 O O . VAL A 1 92 ? -10.945 -27.203 -60.781 1 26.47 92 VAL A O 1
ATOM 767 N N . MET B 1 1 ? -4.086 29.359 10.492 1 34.19 1 MET B N 1
ATOM 768 C CA . MET B 1 1 ? -4.547 28.406 9.484 1 34.19 1 MET B CA 1
ATOM 769 C C . MET B 1 1 ? -3.504 27.328 9.25 1 34.19 1 MET B C 1
ATOM 771 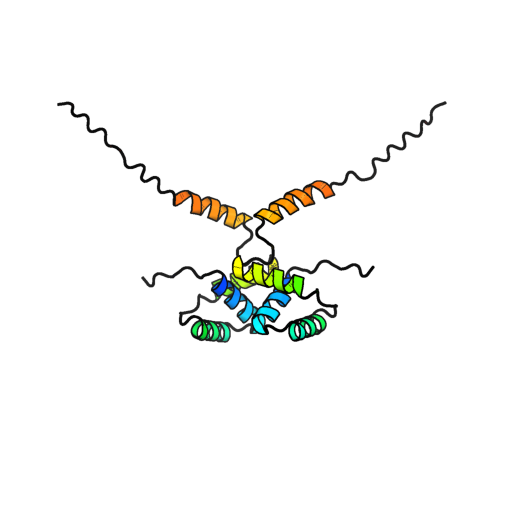O O . MET B 1 1 ? -2.375 27.609 8.852 1 34.19 1 MET B O 1
ATOM 775 N N . SER B 1 2 ? -3.455 26.312 10.203 1 42.72 2 SER B N 1
ATOM 776 C CA . SER B 1 2 ? -2.436 25.266 10.18 1 42.72 2 SER B CA 1
ATOM 777 C C . SER B 1 2 ? -2.178 24.781 8.75 1 42.72 2 SER B C 1
ATOM 779 O O . SER B 1 2 ? -3.117 24.469 8.023 1 42.72 2 SER B O 1
ATOM 781 N N . SER B 1 3 ? -1.362 25.516 8.07 1 45.25 3 SER B N 1
ATOM 782 C CA . SER B 1 3 ? -0.941 25.219 6.703 1 45.25 3 SER B CA 1
ATOM 783 C C 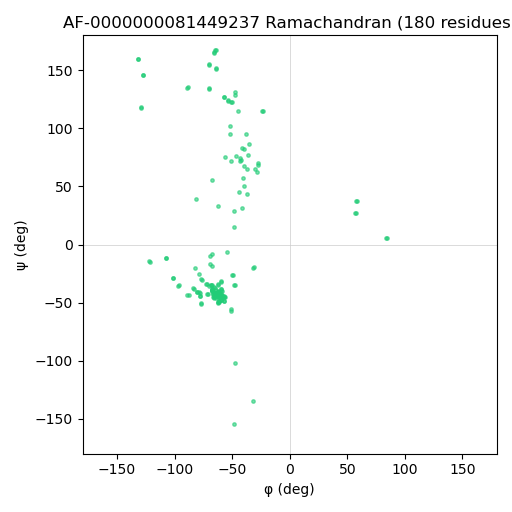. SER B 1 3 ? -0.997 23.719 6.426 1 45.25 3 SER B C 1
ATOM 785 O O . SER B 1 3 ? -0.359 22.922 7.121 1 45.25 3 SER B O 1
ATOM 787 N N . LYS B 1 4 ? -2.268 23.172 6.344 1 56.66 4 LYS B N 1
ATOM 788 C CA . LYS B 1 4 ? -2.51 21.766 6.102 1 56.66 4 LYS B CA 1
ATOM 789 C C . LYS B 1 4 ? -1.578 21.219 5.02 1 56.66 4 LYS B C 1
ATOM 791 O O . LYS B 1 4 ? -1.703 21.578 3.848 1 56.66 4 LYS B O 1
ATOM 796 N N . ARG B 1 5 ? -0.326 21.109 5.48 1 64.69 5 ARG B N 1
ATOM 797 C CA . ARG B 1 5 ? 0.66 20.594 4.531 1 64.69 5 ARG B CA 1
ATOM 798 C C . ARG B 1 5 ? 0.145 19.344 3.824 1 64.69 5 ARG B C 1
ATOM 800 O O . ARG B 1 5 ? -0.586 18.547 4.414 1 64.69 5 ARG B O 1
ATOM 807 N N . ALA B 1 6 ? 0.232 19.375 2.557 1 82.62 6 ALA B N 1
ATOM 808 C CA . ALA B 1 6 ? -0.145 18.234 1.729 1 82.62 6 ALA B CA 1
ATOM 809 C C . ALA B 1 6 ? 0.585 16.969 2.174 1 82.62 6 ALA B C 1
ATOM 811 O O . ALA B 1 6 ? 1.762 17.016 2.541 1 82.62 6 ALA B O 1
ATOM 812 N N . LEU B 1 7 ? -0.112 16 2.479 1 90.81 7 LEU B N 1
ATOM 813 C CA . LEU B 1 7 ? 0.484 14.719 2.83 1 90.81 7 LEU B CA 1
ATOM 814 C C . LEU B 1 7 ? 1.372 14.203 1.701 1 90.81 7 LEU B C 1
ATOM 816 O O . LEU B 1 7 ? 0.98 14.234 0.532 1 90.81 7 LEU B O 1
ATOM 820 N N . SER B 1 8 ? 2.537 13.906 2.072 1 92.12 8 SER B N 1
ATOM 821 C CA . SER B 1 8 ? 3.428 13.281 1.097 1 92.12 8 SER B CA 1
ATOM 822 C C . SER B 1 8 ? 2.928 11.898 0.694 1 92.12 8 SER B C 1
ATOM 824 O O . SER B 1 8 ? 2.061 11.328 1.359 1 92.12 8 SER B O 1
ATOM 826 N N . ILE B 1 9 ? 3.484 11.359 -0.403 1 91.75 9 ILE B N 1
ATOM 827 C CA . ILE B 1 9 ? 3.131 10.031 -0.881 1 91.75 9 ILE B CA 1
ATOM 828 C C . ILE B 1 9 ? 3.494 8.984 0.176 1 91.75 9 ILE B C 1
ATOM 830 O O . ILE B 1 9 ? 2.713 8.07 0.45 1 91.75 9 ILE B O 1
ATOM 834 N N . ILE B 1 10 ? 4.652 9.141 0.776 1 94.38 10 ILE B N 1
ATOM 835 C CA . ILE B 1 10 ? 5.117 8.18 1.772 1 94.38 10 ILE B CA 1
ATOM 836 C C . ILE B 1 10 ? 4.156 8.164 2.959 1 94.38 10 ILE B C 1
ATOM 838 O O . ILE B 1 10 ? 3.832 7.094 3.486 1 94.38 10 ILE B O 1
ATOM 842 N N . GLU B 1 11 ? 3.707 9.289 3.4 1 96.19 11 GLU B N 1
ATOM 843 C CA . GLU B 1 11 ? 2.754 9.359 4.504 1 96.19 11 GLU B CA 1
ATOM 844 C C . GLU B 1 11 ? 1.463 8.617 4.168 1 96.19 11 GLU B C 1
ATOM 846 O O . GLU B 1 11 ? 0.97 7.824 4.973 1 96.19 11 GLU B O 1
ATOM 851 N N . ARG B 1 12 ? 0.956 8.898 2.975 1 96.81 12 ARG B N 1
ATOM 852 C CA . ARG B 1 12 ? -0.287 8.25 2.557 1 96.81 12 ARG B CA 1
ATOM 853 C C . ARG B 1 12 ? -0.108 6.746 2.424 1 96.81 12 ARG B C 1
ATOM 855 O O . ARG B 1 12 ? -0.978 5.973 2.83 1 96.81 12 ARG B O 1
ATOM 862 N N . ALA B 1 13 ? 1.006 6.367 1.829 1 96.94 13 ALA B N 1
ATOM 863 C CA . ALA B 1 13 ? 1.302 4.949 1.665 1 96.94 13 ALA B CA 1
ATOM 864 C C . ALA B 1 13 ? 1.35 4.238 3.016 1 96.94 13 ALA B C 1
ATOM 866 O O . ALA B 1 13 ? 0.78 3.156 3.176 1 96.94 13 ALA B O 1
ATOM 867 N N . LYS B 1 14 ? 1.996 4.836 3.973 1 97.88 14 LYS B N 1
ATOM 868 C CA . LYS B 1 14 ? 2.107 4.238 5.301 1 97.88 14 LYS B CA 1
ATOM 869 C C . LYS B 1 14 ? 0.747 4.168 5.984 1 97.88 14 LYS B C 1
ATOM 871 O O . LYS B 1 14 ? 0.421 3.166 6.629 1 97.88 14 LYS B O 1
ATOM 876 N N . LEU B 1 15 ? -0.019 5.203 5.871 1 98.25 15 LEU B N 1
ATOM 877 C CA . LEU B 1 15 ? -1.354 5.227 6.457 1 98.25 15 LEU B CA 1
ATOM 878 C C . LEU B 1 15 ? -2.199 4.07 5.934 1 98.25 15 LEU B C 1
ATOM 880 O O . LEU B 1 15 ? -2.865 3.383 6.715 1 98.25 15 LEU B O 1
ATOM 884 N N . VAL B 1 16 ? -2.148 3.838 4.629 1 98.25 16 VAL B N 1
ATOM 885 C CA . VAL B 1 16 ? -2.936 2.789 3.988 1 98.25 16 VAL B CA 1
ATOM 886 C C . VAL B 1 16 ? -2.432 1.419 4.438 1 98.25 16 VAL B C 1
ATOM 888 O O . VAL B 1 16 ? -3.229 0.526 4.734 1 98.25 16 VAL B O 1
ATOM 891 N N . CYS B 1 17 ? -1.148 1.266 4.57 1 98.44 17 CYS B N 1
ATOM 892 C CA . CYS B 1 17 ? -0.577 0.001 5.02 1 98.44 17 CYS B CA 1
ATOM 893 C C . CYS B 1 17 ? -0.96 -0.289 6.465 1 98.44 17 CYS B C 1
ATOM 895 O O . CYS B 1 17 ? -1.337 -1.414 6.797 1 98.44 17 CYS B O 1
ATOM 897 N N . TRP B 1 18 ? -0.861 0.72 7.355 1 98.31 18 TRP B N 1
ATOM 898 C CA . TRP B 1 18 ? -1.234 0.52 8.75 1 98.31 18 TRP B CA 1
ATOM 899 C C . TRP B 1 18 ? -2.707 0.146 8.875 1 98.31 18 TRP B C 1
ATOM 901 O O . TRP B 1 18 ? -3.066 -0.752 9.641 1 98.31 18 TRP B O 1
ATOM 911 N N . PHE B 1 19 ? -3.533 0.842 8.078 1 98.5 19 PHE B N 1
ATOM 912 C CA . PHE B 1 19 ? -4.961 0.552 8.172 1 98.5 19 PHE B CA 1
ATOM 913 C C . PHE B 1 19 ? -5.262 -0.851 7.656 1 98.5 19 PHE B C 1
ATOM 915 O O . PHE B 1 19 ? -6.113 -1.55 8.203 1 98.5 19 PHE B O 1
ATOM 922 N N . GLU B 1 20 ? -4.598 -1.24 6.586 1 97.62 20 GLU B N 1
ATOM 923 C CA . GLU B 1 20 ? -4.781 -2.588 6.055 1 97.62 20 GLU B CA 1
ATOM 924 C C . GLU B 1 20 ? -4.414 -3.645 7.094 1 97.62 20 GLU B C 1
ATOM 926 O O . GLU B 1 20 ? -5.086 -4.672 7.207 1 97.62 20 GLU B O 1
ATOM 931 N N . GLU B 1 21 ? -3.389 -3.369 7.84 1 96.56 21 GLU B N 1
ATOM 932 C CA . GLU B 1 21 ? -2.881 -4.316 8.828 1 96.56 21 GLU B CA 1
ATOM 933 C C . GLU B 1 21 ? -3.75 -4.324 10.078 1 96.56 21 GLU B C 1
ATOM 935 O O . GLU B 1 21 ? -4.094 -5.391 10.594 1 96.56 21 GLU B O 1
ATOM 940 N N . THR B 1 22 ? -4.121 -3.143 10.555 1 97.31 22 THR B N 1
ATOM 941 C CA . THR B 1 22 ? -4.688 -3.064 11.898 1 97.31 22 THR B CA 1
ATOM 942 C C . THR B 1 22 ? -6.207 -2.939 11.836 1 97.31 22 THR B C 1
ATOM 944 O O . THR B 1 22 ? -6.895 -3.207 12.828 1 97.31 22 THR B O 1
ATOM 947 N N . LYS B 1 23 ? -6.707 -2.395 10.836 1 97.5 23 LYS B N 1
ATOM 948 C CA . LYS B 1 23 ? -8.117 -2.07 10.648 1 97.5 23 LYS B CA 1
ATOM 949 C C . LYS B 1 23 ? -8.625 -1.17 11.773 1 97.5 23 LYS B C 1
ATOM 951 O O . LYS B 1 23 ? -9.805 -1.21 12.125 1 97.5 23 LYS B O 1
ATOM 956 N N . SER B 1 24 ? -7.688 -0.432 12.328 1 98.25 24 SER B N 1
ATOM 957 C CA . SER B 1 24 ? -8 0.446 13.453 1 98.25 24 SER B CA 1
ATOM 958 C C . SER B 1 24 ? -7.492 1.861 13.211 1 98.25 24 SER B C 1
ATOM 960 O O . SER B 1 24 ? -6.281 2.094 13.172 1 98.25 24 SER B O 1
ATOM 962 N N . PHE B 1 25 ? -8.422 2.768 13.156 1 98 25 PHE B N 1
ATOM 963 C CA . PHE B 1 25 ? -8.023 4.152 12.953 1 98 25 PHE B CA 1
ATOM 964 C C . PHE B 1 25 ? -7.27 4.688 14.164 1 98 25 PHE B C 1
ATOM 966 O O . PHE B 1 25 ? -6.371 5.523 14.023 1 98 25 PHE B O 1
ATOM 973 N N . ALA B 1 26 ? -7.664 4.234 15.344 1 98.44 26 ALA B N 1
ATOM 974 C CA . ALA B 1 26 ? -6.969 4.66 16.547 1 98.44 26 ALA B CA 1
ATOM 975 C C . ALA B 1 26 ? -5.5 4.25 16.516 1 98.44 26 ALA B C 1
ATOM 977 O O . ALA B 1 26 ? -4.617 5.043 16.844 1 98.44 26 ALA B O 1
ATOM 978 N N . ILE B 1 27 ? -5.238 3.027 16.125 1 98.62 27 ILE B N 1
ATOM 979 C CA . ILE B 1 27 ? -3.865 2.541 16.031 1 98.62 27 ILE B CA 1
ATOM 980 C C . ILE B 1 27 ? -3.137 3.268 14.906 1 98.62 27 ILE B C 1
ATOM 982 O O . ILE B 1 27 ? -1.974 3.646 15.055 1 98.62 27 ILE B O 1
ATOM 986 N N . VAL B 1 28 ? -3.826 3.543 13.781 1 98.5 28 VAL B N 1
ATOM 987 C CA . VAL B 1 28 ? -3.25 4.262 12.648 1 98.5 28 VAL B CA 1
ATOM 988 C C . VAL B 1 28 ? -2.834 5.664 13.086 1 98.5 28 VAL B C 1
ATOM 990 O O . VAL B 1 28 ? -1.729 6.117 12.773 1 98.5 28 VAL B O 1
ATOM 993 N N . ALA B 1 29 ? -3.66 6.312 13.867 1 98.19 29 ALA B N 1
ATOM 994 C CA . ALA B 1 29 ? -3.371 7.664 14.336 1 98.19 29 ALA B CA 1
ATOM 995 C C . ALA B 1 29 ? -2.16 7.672 15.266 1 98.19 29 ALA B C 1
ATOM 997 O O . ALA B 1 29 ? -1.311 8.562 15.18 1 98.19 29 ALA B O 1
ATOM 998 N N . LYS B 1 30 ? -2.139 6.715 16.094 1 98.69 30 LYS B N 1
ATOM 999 C CA . LYS B 1 30 ? -1.011 6.605 17 1 98.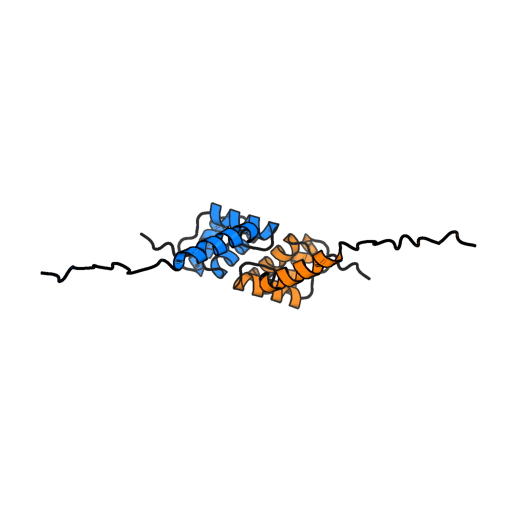69 30 LYS B CA 1
ATOM 1000 C C . LYS B 1 30 ? 0.301 6.418 16.25 1 98.69 30 LYS B C 1
ATOM 1002 O O . LYS B 1 30 ? 1.28 7.117 16.516 1 98.69 30 LYS B O 1
ATOM 1007 N N . LYS B 1 31 ? 0.312 5.48 15.336 1 98.31 31 LYS B N 1
ATOM 1008 C CA . LYS B 1 31 ? 1.513 5.219 14.547 1 98.31 31 LYS B CA 1
ATOM 1009 C C . LYS B 1 31 ? 1.934 6.453 13.758 1 98.31 31 LYS B C 1
ATOM 1011 O O . LYS B 1 31 ? 3.125 6.754 13.648 1 98.31 31 LYS B O 1
ATOM 1016 N N . TYR B 1 32 ? 0.988 7.191 13.195 1 98.06 32 TYR B N 1
ATOM 1017 C CA . TYR B 1 32 ? 1.271 8.391 12.414 1 98.06 32 TYR B CA 1
ATOM 1018 C C . TYR B 1 32 ? 1.92 9.461 13.281 1 98.06 32 TYR B C 1
ATOM 1020 O O . TYR B 1 32 ? 2.914 10.07 12.883 1 98.06 32 TYR B O 1
ATOM 1028 N N . ARG B 1 33 ? 1.404 9.648 14.43 1 98.31 33 ARG B N 1
ATOM 1029 C CA . ARG B 1 33 ? 1.951 10.641 15.352 1 98.31 33 ARG B CA 1
ATOM 1030 C C . ARG B 1 33 ? 3.359 10.258 15.789 1 98.31 33 ARG B C 1
ATOM 1032 O O . ARG B 1 33 ? 4.227 11.125 15.938 1 98.31 33 ARG B O 1
ATOM 1039 N N . GLU B 1 34 ? 3.543 9.016 16.062 1 98.25 34 GLU B N 1
ATOM 1040 C CA . GLU B 1 34 ? 4.848 8.523 16.516 1 98.25 34 GLU B CA 1
ATOM 1041 C C . GLU B 1 34 ? 5.895 8.68 15.414 1 98.25 34 GLU B C 1
ATOM 1043 O O . GLU B 1 34 ? 7.051 9.008 15.695 1 98.25 34 GLU B O 1
ATOM 1048 N N . GLN B 1 35 ? 5.477 8.461 14.219 1 97.12 35 GLN B N 1
ATOM 1049 C CA . GLN B 1 35 ? 6.449 8.43 13.133 1 97.12 35 GLN B CA 1
ATOM 1050 C C . GLN B 1 35 ? 6.68 9.82 12.562 1 97.12 35 GLN B C 1
ATOM 1052 O O . GLN B 1 35 ? 7.809 10.18 12.211 1 97.12 35 GLN B O 1
ATOM 1057 N N . PHE B 1 36 ? 5.668 10.578 12.359 1 96.06 36 PHE B N 1
ATOM 1058 C CA . PHE B 1 36 ? 5.785 11.836 11.633 1 96.06 36 PHE B CA 1
ATOM 1059 C C . PHE B 1 36 ? 5.652 13.023 12.578 1 96.06 36 PHE B C 1
ATOM 1061 O O . PHE B 1 36 ? 5.914 14.164 12.188 1 96.06 36 PHE B O 1
ATOM 1068 N N . HIS B 1 37 ? 5.234 12.836 13.828 1 96.88 37 HIS B N 1
ATOM 1069 C CA . HIS B 1 37 ? 5.078 13.883 14.836 1 96.88 37 HIS B CA 1
ATOM 1070 C C . HIS B 1 37 ? 4.121 14.969 14.352 1 96.88 37 HIS B C 1
ATOM 1072 O O . HIS B 1 37 ? 4.379 16.156 14.547 1 96.88 37 HIS B O 1
ATOM 1078 N N . LYS B 1 38 ? 3.133 14.523 13.664 1 95.38 38 LYS B N 1
ATOM 1079 C CA . LYS B 1 38 ? 2.072 15.375 13.125 1 95.38 38 LYS B CA 1
ATOM 1080 C C . LYS B 1 38 ? 0.695 14.797 13.438 1 95.38 38 LYS B C 1
ATOM 1082 O O . LYS B 1 38 ? 0.578 13.633 13.828 1 95.38 38 LYS B O 1
ATOM 1087 N N . GLU B 1 39 ? -0.283 15.656 13.375 1 95.75 39 GLU B N 1
ATOM 1088 C CA . GLU B 1 39 ? -1.657 15.18 13.5 1 95.75 39 GLU B CA 1
ATOM 1089 C C . GLU B 1 39 ? -2.084 14.383 12.273 1 95.75 39 GLU B C 1
ATOM 1091 O O . GLU B 1 39 ? -1.83 14.789 11.141 1 95.75 39 GLU B O 1
ATOM 1096 N N . PRO B 1 40 ? -2.693 13.289 12.508 1 96.12 40 PRO B N 1
ATOM 1097 C CA . PRO B 1 40 ? -3.125 12.461 11.375 1 96.12 40 PRO B CA 1
ATOM 1098 C C . PRO B 1 40 ? -4.277 13.086 10.594 1 96.12 40 PRO B C 1
ATOM 1100 O O . PRO B 1 40 ? -5.023 13.906 11.133 1 96.12 40 PRO B O 1
ATOM 1103 N N . PRO B 1 41 ? -4.371 12.695 9.312 1 95.06 41 PRO B N 1
ATOM 1104 C CA . PRO B 1 41 ? -5.559 13.094 8.555 1 95.06 41 PRO B CA 1
ATOM 1105 C C . PRO B 1 41 ? -6.844 12.469 9.094 1 95.06 41 PRO B C 1
ATOM 1107 O O . PRO B 1 41 ? -6.789 11.555 9.922 1 95.06 41 PRO B O 1
ATOM 1110 N N . HIS B 1 42 ? -7.895 12.992 8.633 1 95.38 42 HIS B N 1
ATOM 1111 C CA . HIS B 1 42 ? -9.203 12.461 9.008 1 95.38 42 HIS B CA 1
ATOM 1112 C C . HIS B 1 42 ? -9.375 11.031 8.516 1 95.38 42 HIS B C 1
ATOM 1114 O O . HIS B 1 42 ? -8.891 10.672 7.438 1 95.38 42 HIS B O 1
ATOM 1120 N N . GLN B 1 43 ? -10.18 10.32 9.242 1 96.94 43 GLN B N 1
ATOM 1121 C CA . GLN B 1 43 ? -10.367 8.898 8.961 1 96.94 43 GLN B CA 1
ATOM 1122 C C . GLN B 1 43 ? -10.961 8.688 7.574 1 96.94 43 GLN B C 1
ATOM 1124 O O . GLN B 1 43 ? -10.656 7.691 6.91 1 96.94 43 GLN B O 1
ATOM 1129 N N . PHE B 1 44 ? -11.797 9.547 7.16 1 95.69 44 PHE B N 1
ATOM 1130 C CA . PHE B 1 44 ? -12.453 9.391 5.867 1 95.69 44 PHE B CA 1
ATOM 1131 C C . PHE B 1 44 ? -11.438 9.422 4.734 1 95.69 44 PHE B C 1
ATOM 1133 O O . PHE B 1 44 ? -11.562 8.688 3.752 1 95.69 44 PHE B O 1
ATOM 1140 N N . ALA B 1 45 ? -10.43 10.281 4.805 1 94.81 45 ALA B N 1
ATOM 1141 C CA . ALA B 1 45 ? -9.383 10.344 3.795 1 94.81 45 ALA B CA 1
ATOM 1142 C C . ALA B 1 45 ? -8.609 9.031 3.721 1 94.81 45 ALA B C 1
ATOM 1144 O O . ALA B 1 45 ? -8.344 8.523 2.631 1 94.81 45 ALA B O 1
ATOM 1145 N N . ILE B 1 46 ? -8.32 8.445 4.844 1 96.81 46 ILE B N 1
ATOM 1146 C CA . ILE B 1 46 ? -7.578 7.188 4.914 1 96.81 46 ILE B CA 1
ATOM 1147 C C . ILE B 1 46 ? -8.406 6.066 4.285 1 96.81 46 ILE B C 1
ATOM 1149 O O . ILE B 1 46 ? -7.879 5.25 3.525 1 96.81 46 ILE B O 1
ATOM 1153 N N . LYS B 1 47 ? -9.648 6.059 4.664 1 97.25 47 LYS B N 1
ATOM 1154 C CA . LYS B 1 47 ? -10.547 5.043 4.121 1 97.25 47 LYS B CA 1
ATOM 1155 C C . LYS B 1 47 ? -10.609 5.125 2.596 1 97.25 47 LYS B C 1
ATOM 1157 O O . LYS B 1 47 ? -10.609 4.098 1.915 1 97.25 47 LYS B O 1
ATOM 1162 N N . GLU B 1 48 ? -10.734 6.328 2.16 1 96.25 48 GLU B N 1
ATOM 1163 C CA . GLU B 1 48 ? -10.812 6.527 0.717 1 96.25 48 GLU B CA 1
ATOM 1164 C C . GLU B 1 48 ? -9.531 6.062 0.027 1 96.25 48 GLU B C 1
ATOM 1166 O O . GLU B 1 48 ? -9.586 5.367 -0.991 1 96.25 48 GLU B O 1
ATOM 1171 N N . TRP B 1 49 ? -8.383 6.453 0.479 1 95.69 49 TRP B N 1
ATOM 1172 C CA . TRP B 1 49 ? -7.109 6.008 -0.08 1 95.69 49 TRP B CA 1
ATOM 1173 C C . TRP B 1 49 ? -7 4.484 -0.046 1 95.69 49 TRP B C 1
ATOM 1175 O O . TRP B 1 49 ? -6.543 3.867 -1.01 1 95.69 49 TRP B O 1
ATOM 1185 N N . HIS B 1 50 ? -7.383 3.947 1.104 1 97.5 50 HIS B N 1
ATOM 1186 C CA . HIS B 1 50 ? -7.316 2.502 1.289 1 97.5 50 HIS B CA 1
ATOM 1187 C C . HIS B 1 50 ? -8.211 1.778 0.285 1 97.5 50 HIS B C 1
ATOM 1189 O O . HIS B 1 50 ? -7.785 0.804 -0.34 1 97.5 50 HIS B O 1
ATOM 1195 N N . LYS B 1 51 ? -9.445 2.227 0.161 1 96.31 51 LYS B N 1
ATOM 1196 C CA . LYS B 1 51 ? -10.383 1.647 -0.801 1 96.31 51 LYS B CA 1
ATOM 1197 C C . LYS B 1 51 ? -9.82 1.714 -2.219 1 96.31 51 LYS B C 1
ATOM 1199 O O . LYS B 1 51 ? -9.82 0.712 -2.938 1 96.31 51 LYS B O 1
ATOM 1204 N N . ASN B 1 52 ? -9.312 2.865 -2.67 1 94.31 52 ASN B N 1
ATOM 1205 C CA . ASN B 1 52 ? -8.734 3.033 -3.998 1 94.31 52 ASN B CA 1
ATOM 1206 C C . ASN B 1 52 ? -7.555 2.09 -4.219 1 94.31 52 ASN B C 1
ATOM 1208 O O . ASN B 1 52 ? -7.441 1.472 -5.281 1 94.31 52 ASN B O 1
ATOM 1212 N N . PHE B 1 53 ? -6.723 1.983 -3.217 1 95.06 53 PHE B N 1
ATOM 1213 C CA . PHE B 1 53 ? -5.523 1.155 -3.297 1 95.06 53 PHE B CA 1
ATOM 1214 C C . PHE B 1 53 ? -5.895 -0.311 -3.492 1 95.06 53 PHE B C 1
ATOM 1216 O O . PHE B 1 53 ? -5.32 -0.99 -4.348 1 95.06 53 PHE B O 1
ATOM 1223 N N . LEU B 1 54 ? -6.863 -0.772 -2.832 1 94.94 54 LEU B N 1
ATOM 1224 C CA . LEU B 1 54 ? -7.25 -2.176 -2.92 1 94.94 54 LEU B CA 1
ATOM 1225 C C . LEU B 1 54 ? -7.992 -2.455 -4.223 1 94.94 54 LEU B C 1
ATOM 1227 O O . LEU B 1 54 ? -7.91 -3.561 -4.766 1 94.94 54 LEU B O 1
ATOM 1231 N N . GLU B 1 55 ? -8.68 -1.417 -4.676 1 92.31 55 GLU B N 1
ATOM 1232 C CA . GLU B 1 55 ? -9.469 -1.604 -5.891 1 92.31 55 GLU B CA 1
ATOM 1233 C C . GLU B 1 55 ? -8.609 -1.438 -7.141 1 92.31 55 GLU B C 1
ATOM 1235 O O . GLU B 1 55 ? -8.781 -2.164 -8.117 1 92.31 55 GLU B O 1
ATOM 1240 N N . THR B 1 56 ? -7.633 -0.427 -7.09 1 91.19 56 THR B N 1
ATOM 1241 C CA . THR B 1 56 ? -6.973 -0.056 -8.336 1 91.19 56 THR B CA 1
ATOM 1242 C C . THR B 1 56 ? -5.461 -0.252 -8.227 1 91.19 56 THR B C 1
ATOM 1244 O O . THR B 1 56 ? -4.75 -0.202 -9.234 1 91.19 56 THR B O 1
ATOM 1247 N N . GLY B 1 57 ? -4.941 -0.416 -7.008 1 94.44 57 GLY B N 1
ATOM 1248 C CA . GLY B 1 57 ? -3.502 -0.469 -6.805 1 94.44 57 GLY B CA 1
ATOM 1249 C C . GLY B 1 57 ? -2.867 0.902 -6.68 1 94.44 57 GLY B C 1
ATOM 1250 O O . GLY B 1 57 ? -1.64 1.023 -6.66 1 94.44 57 GLY B O 1
ATOM 1251 N N . SER B 1 58 ? -3.736 1.94 -6.66 1 93.5 58 SER B N 1
ATOM 1252 C CA . SER B 1 58 ? -3.275 3.32 -6.559 1 93.5 58 SER B CA 1
ATOM 1253 C C . SER B 1 58 ? -3.967 4.051 -5.414 1 93.5 58 SER B C 1
ATOM 1255 O O . SER B 1 58 ? -5.141 3.801 -5.129 1 93.5 58 SER B O 1
ATOM 1257 N N . LEU B 1 59 ? -3.186 4.934 -4.816 1 94.56 59 LEU B N 1
ATOM 1258 C CA . LEU B 1 59 ? -3.766 5.777 -3.777 1 94.56 59 LEU B CA 1
ATOM 1259 C C . LEU B 1 59 ? -4.699 6.82 -4.383 1 94.56 59 LEU B C 1
ATOM 1261 O O . LEU B 1 59 ? -5.637 7.277 -3.723 1 94.56 59 LEU B O 1
ATOM 1265 N N . ASP B 1 60 ? -4.266 7.223 -5.594 1 84.31 60 ASP B N 1
ATOM 1266 C CA . ASP B 1 60 ? -5.055 8.25 -6.258 1 84.31 60 ASP B CA 1
ATOM 1267 C C . ASP B 1 60 ? -6.164 7.633 -7.109 1 84.31 60 ASP B C 1
ATOM 1269 O O . ASP B 1 60 ? -6.012 6.523 -7.625 1 84.31 60 ASP B O 1
ATOM 1273 N N . ARG B 1 61 ? -7.238 8.203 -6.953 1 68.06 61 ARG B N 1
ATOM 1274 C CA . ARG B 1 61 ? -8.297 7.746 -7.848 1 68.06 61 ARG B CA 1
ATOM 1275 C C . ARG B 1 61 ? -7.824 7.746 -9.297 1 68.06 61 ARG B C 1
ATOM 1277 O O . ARG B 1 61 ? -6.945 8.523 -9.672 1 68.06 61 ARG B O 1
ATOM 1284 N N . SER B 1 62 ? -7.871 6.617 -9.984 1 52.09 62 SER B N 1
ATOM 1285 C CA . SER B 1 62 ? -7.488 6.539 -11.391 1 52.09 62 SER B CA 1
ATOM 1286 C C . SER B 1 62 ? -7.598 7.902 -12.062 1 52.09 62 SER B C 1
ATOM 1288 O O . SER B 1 62 ? -8.438 8.719 -11.695 1 52.09 62 SER B O 1
ATOM 1290 N N . ASP B 1 63 ? -6.395 8.383 -12.469 1 44.25 63 ASP B N 1
ATOM 1291 C CA . ASP B 1 63 ? -6.332 9.539 -13.352 1 44.25 63 ASP B CA 1
ATOM 1292 C C . ASP B 1 63 ? -7.551 9.594 -14.266 1 44.25 63 ASP B C 1
ATOM 1294 O O . ASP B 1 63 ? -7.691 10.523 -15.07 1 44.25 63 ASP B O 1
ATOM 1298 N N . TYR B 1 64 ? -8.289 8.695 -14.531 1 39.19 64 TYR B N 1
ATOM 1299 C CA . TYR B 1 64 ? -9.344 9.359 -15.281 1 39.19 64 TYR B CA 1
ATOM 1300 C C . TYR B 1 64 ? -9.859 10.586 -14.539 1 39.19 64 TYR B C 1
ATOM 1302 O O . TYR B 1 64 ? -10.094 11.633 -15.141 1 39.19 64 TYR B O 1
ATOM 1310 N N . TYR B 1 65 ? -9.742 10.578 -13.266 1 37.94 65 TYR B N 1
ATOM 1311 C CA . TYR B 1 65 ? -10.125 11.797 -12.555 1 37.94 65 TYR B CA 1
ATOM 1312 C C . TYR B 1 65 ? -8.906 12.656 -12.25 1 37.94 65 TYR B C 1
ATOM 1314 O O . TYR B 1 65 ? -8.992 13.883 -12.227 1 37.94 65 TYR B O 1
ATOM 1322 N N . ASN B 1 66 ? -7.766 12.133 -11.953 1 39.94 66 ASN B N 1
ATOM 1323 C CA . ASN B 1 66 ? -6.598 12.977 -11.727 1 39.94 66 ASN B CA 1
ATOM 1324 C C . ASN B 1 66 ? -6.098 13.602 -13.023 1 39.94 66 ASN B C 1
ATOM 1326 O O . ASN B 1 66 ? -5.387 14.602 -13.008 1 39.94 66 ASN B O 1
ATOM 1330 N N . GLU B 1 67 ? -6.074 12.844 -14.016 1 39.47 67 GLU B N 1
ATOM 1331 C CA . GLU B 1 67 ? -5.852 13.578 -15.258 1 39.47 67 GLU B CA 1
ATOM 1332 C C . GLU B 1 67 ? -6.773 14.789 -15.352 1 39.47 67 GLU B C 1
ATOM 1334 O O . GLU B 1 67 ? -6.363 15.852 -15.828 1 39.47 67 GLU B O 1
ATOM 1339 N N . ALA B 1 68 ? -7.918 14.648 -14.852 1 35.09 68 ALA B N 1
ATOM 1340 C CA . ALA B 1 68 ? -8.758 15.844 -14.836 1 35.09 68 ALA B CA 1
ATOM 1341 C C . ALA B 1 68 ? -8.234 16.875 -13.844 1 35.09 68 ALA B C 1
ATOM 1343 O O . ALA B 1 68 ? -8.312 18.078 -14.094 1 35.09 68 ALA B O 1
ATOM 1344 N N . ALA B 1 69 ? -7.699 16.406 -12.742 1 35.19 69 ALA B N 1
ATOM 1345 C CA . ALA B 1 69 ? -7.172 17.375 -11.789 1 35.19 69 ALA B CA 1
ATOM 1346 C C . ALA B 1 69 ? -5.824 17.922 -12.25 1 35.19 69 ALA B C 1
ATOM 1348 O O . ALA B 1 69 ? -5.535 19.109 -12.086 1 35.19 69 ALA B O 1
ATOM 1349 N N . TRP B 1 70 ? -4.938 16.969 -12.586 1 37.56 70 TRP B N 1
ATOM 1350 C CA . TRP B 1 70 ? -3.666 17.5 -13.062 1 37.56 70 TRP B CA 1
ATOM 1351 C C . TRP B 1 70 ? -3.863 18.312 -14.336 1 37.56 70 TRP B C 1
ATOM 1353 O O . TRP B 1 70 ? -3.246 19.359 -14.508 1 37.56 70 TRP B O 1
ATOM 1363 N N . THR B 1 71 ? -4.598 17.781 -15.188 1 36.91 71 THR B N 1
ATOM 1364 C CA . THR B 1 71 ? -4.871 18.719 -16.266 1 36.91 71 THR B CA 1
ATOM 1365 C C . THR B 1 71 ? -5.551 19.969 -15.734 1 36.91 71 THR B C 1
ATOM 1367 O O . THR B 1 71 ? -5.355 21.062 -16.281 1 36.91 71 THR B O 1
ATOM 1370 N N . GLY B 1 72 ? -6.309 19.766 -14.719 1 35.09 72 GLY B N 1
ATOM 1371 C CA . GLY B 1 72 ? -6.898 21 -14.203 1 35.09 72 GLY B CA 1
ATOM 1372 C C . GLY B 1 72 ? -5.957 21.781 -13.312 1 35.09 72 GLY B C 1
ATOM 1373 O O . GLY B 1 72 ? -6.055 23.016 -13.227 1 35.09 72 GLY B O 1
ATOM 1374 N N . GLY B 1 73 ? -5.16 21.078 -12.406 1 34.72 73 GLY B N 1
ATOM 1375 C CA . GLY B 1 73 ? -4.348 21.891 -11.516 1 34.72 73 GLY B CA 1
ATOM 1376 C C . GLY B 1 73 ? -3.094 22.438 -12.172 1 34.72 73 GLY B C 1
ATOM 1377 O O . GLY B 1 73 ? -2.508 23.406 -11.695 1 34.72 73 GLY B O 1
ATOM 1378 N N . PHE B 1 74 ? -2.422 21.609 -12.977 1 33.34 74 PHE B N 1
ATOM 1379 C CA . PHE B 1 74 ? -1.308 22.281 -13.625 1 33.34 74 PHE B CA 1
ATOM 1380 C C . PHE B 1 74 ? -1.812 23.297 -14.641 1 33.34 74 PHE B C 1
ATOM 1382 O O . PHE B 1 74 ? -1.018 23.922 -15.344 1 33.34 74 PHE B O 1
ATOM 1389 N N . ARG B 1 75 ? -3.01 23.172 -15 1 31.88 75 ARG B N 1
ATOM 1390 C CA . ARG B 1 75 ? -3.293 24.359 -15.82 1 31.88 75 ARG B CA 1
ATOM 1391 C C . ARG B 1 75 ? -2.893 25.641 -15.102 1 31.88 75 ARG B C 1
ATOM 1393 O O . ARG B 1 75 ? -2.314 26.531 -15.711 1 31.88 75 ARG B O 1
ATOM 1400 N N . ASN B 1 76 ? -3.451 25.812 -13.891 1 29.75 76 ASN B N 1
ATOM 1401 C CA . ASN B 1 76 ? -3.416 27.219 -13.523 1 29.75 76 ASN B CA 1
ATOM 1402 C C . ASN B 1 76 ? -2.035 27.625 -13.023 1 29.75 76 ASN B C 1
ATOM 1404 O O . ASN B 1 76 ? -1.818 28.797 -12.68 1 29.75 76 ASN B O 1
ATOM 1408 N N . LEU B 1 77 ? -1.212 26.734 -12.492 1 28.12 77 LEU B N 1
ATOM 1409 C CA . LEU B 1 77 ? -0.187 27.547 -11.844 1 28.12 77 LEU B CA 1
ATOM 1410 C C . LEU B 1 77 ? 0.674 28.25 -12.883 1 28.12 77 LEU B C 1
ATOM 1412 O O . LEU B 1 77 ? 1.687 28.875 -12.539 1 28.12 77 LEU B O 1
ATOM 1416 N N . GLU B 1 78 ? 0.572 27.938 -14.133 1 29.55 78 GLU B N 1
ATOM 1417 C CA . GLU B 1 78 ? 1.23 29 -14.867 1 29.55 78 GLU B CA 1
ATOM 1418 C C . GLU B 1 78 ? 0.452 30.312 -14.75 1 29.55 78 GLU B C 1
ATOM 1420 O O . GLU B 1 78 ? -0.654 30.438 -15.281 1 29.55 78 GLU B O 1
ATOM 1425 N N . ALA B 1 79 ? 0.196 30.781 -13.531 1 29.09 79 ALA B N 1
ATOM 1426 C CA . ALA B 1 79 ? -0.188 32.188 -13.516 1 29.09 79 ALA B CA 1
ATOM 1427 C C . ALA B 1 79 ? 0.699 33 -14.438 1 29.09 79 ALA B C 1
ATOM 1429 O O . ALA B 1 79 ? 1.923 33.031 -14.281 1 29.09 79 ALA B O 1
ATOM 1430 N N . HIS B 1 80 ? 0.485 32.875 -15.766 1 26.88 80 HIS B N 1
ATOM 1431 C CA . HIS B 1 80 ? 0.865 33.969 -16.625 1 26.88 80 HIS B CA 1
ATOM 1432 C C . HIS B 1 80 ? 0.611 35.312 -15.938 1 26.88 80 HIS B C 1
ATOM 1434 O O . HIS B 1 80 ? -0.493 35.562 -15.453 1 26.88 80 HIS B O 1
ATOM 1440 N N . ASP B 1 81 ? 1.508 35.688 -14.984 1 25.31 81 ASP B N 1
ATOM 1441 C CA . ASP B 1 81 ? 1.579 37.125 -14.742 1 25.31 81 ASP B CA 1
ATOM 1442 C C . ASP B 1 81 ? 1.579 37.906 -16.062 1 25.31 81 ASP B C 1
ATOM 1444 O O . ASP B 1 81 ? 2.543 37.844 -16.828 1 25.31 81 ASP B O 1
ATOM 1448 N N . PHE B 1 82 ? 0.692 37.562 -17.031 1 25.28 82 PHE B N 1
ATOM 1449 C CA . PHE B 1 82 ? 0.389 38.531 -18.078 1 25.28 82 PHE B CA 1
ATOM 1450 C C . PHE B 1 82 ? 0.297 39.938 -17.484 1 25.28 82 PHE B C 1
ATOM 1452 O O . PHE B 1 82 ? -0.657 40.25 -16.766 1 25.28 82 PHE B O 1
ATOM 1459 N N . SER B 1 83 ? 1.4 40.25 -16.703 1 28.98 83 SER B N 1
ATOM 1460 C CA . SER B 1 83 ? 1.581 41.656 -16.375 1 28.98 83 SER B CA 1
ATOM 1461 C C . SER B 1 83 ? 1.214 42.562 -17.562 1 28.98 83 SER B C 1
ATOM 1463 O O . SER B 1 83 ? 1.621 42.312 -18.688 1 28.98 83 SER B O 1
ATOM 1465 N N . THR B 1 84 ? 0.012 43.062 -17.625 1 29.84 84 THR B N 1
ATOM 1466 C CA . THR B 1 84 ? -0.669 44.188 -18.25 1 29.84 84 THR B CA 1
ATOM 1467 C C . THR B 1 84 ? 0.292 45.344 -18.453 1 29.84 84 THR B C 1
ATOM 1469 O O . THR B 1 84 ? 0.748 45.969 -17.469 1 29.84 84 THR B O 1
ATOM 1472 N N . THR B 1 85 ? 1.469 45.125 -19.359 1 32.66 85 THR B N 1
ATOM 1473 C CA . THR B 1 85 ? 2.211 46.219 -19.953 1 32.66 85 THR B CA 1
ATOM 1474 C C . THR B 1 85 ? 1.262 47.344 -20.391 1 32.66 85 THR B C 1
ATOM 1476 O O . THR B 1 85 ? 0.421 47.156 -21.266 1 32.66 85 THR B O 1
ATOM 1479 N N . THR B 1 86 ? 0.625 48.031 -19.469 1 29.14 86 THR B N 1
ATOM 1480 C CA . THR B 1 86 ? -0.099 49.281 -19.625 1 29.14 86 THR B CA 1
ATOM 1481 C C . THR B 1 86 ? 0.728 50.281 -20.422 1 29.14 86 THR B C 1
ATOM 1483 O O . THR B 1 86 ? 1.816 50.656 -20 1 29.14 86 THR B O 1
ATOM 1486 N N . SER B 1 87 ? 0.786 50.062 -21.828 1 32.34 87 SER B N 1
ATOM 1487 C CA . SER B 1 87 ? 1.208 51.094 -22.781 1 32.34 87 SER B CA 1
ATOM 1488 C C . SER B 1 87 ? 0.656 52.438 -22.406 1 32.34 87 SER B C 1
ATOM 1490 O O . SER B 1 87 ? -0.548 52.688 -22.516 1 32.34 87 SER B O 1
ATOM 1492 N N . ARG B 1 88 ? 0.934 52.906 -21.234 1 29.17 88 ARG B N 1
ATOM 1493 C CA . ARG B 1 88 ? 0.508 54.281 -21.047 1 29.17 88 ARG B CA 1
ATOM 1494 C C . ARG B 1 88 ? 1.02 55.188 -22.172 1 29.17 88 ARG B C 1
ATOM 1496 O O . ARG B 1 88 ? 2.191 55.125 -22.547 1 29.17 88 ARG B O 1
ATOM 1503 N N . ASN B 1 89 ? 0.189 55.406 -23.188 1 31.53 89 ASN B N 1
ATOM 1504 C CA . ASN B 1 89 ? 0.248 56.438 -24.234 1 31.53 89 ASN B CA 1
ATOM 1505 C C . ASN B 1 89 ? 0.786 57.75 -23.688 1 31.53 89 ASN B C 1
ATOM 1507 O O . ASN B 1 89 ? 0.21 58.312 -22.766 1 31.53 89 ASN B O 1
ATOM 1511 N N . PRO B 1 90 ? 2.105 57.812 -23.719 1 31 90 PRO B N 1
ATOM 1512 C CA . PRO B 1 90 ? 2.588 59.188 -23.453 1 31 90 PRO B CA 1
ATOM 1513 C C . PRO B 1 90 ? 1.871 60.25 -24.281 1 31 90 PRO B C 1
ATOM 1515 O O . PRO B 1 90 ? 2.357 61.375 -24.422 1 31 90 PRO B O 1
ATOM 1518 N N . MET B 1 91 ? 0.528 60 -24.688 1 25.8 91 MET B N 1
ATOM 1519 C CA . MET B 1 91 ? 0.127 61.125 -25.5 1 25.8 91 MET B CA 1
ATOM 1520 C C . MET B 1 91 ? 0.49 62.438 -24.812 1 25.8 91 MET B C 1
ATOM 1522 O O . MET B 1 91 ? 1.114 63.312 -25.406 1 25.8 91 MET B O 1
ATOM 1526 N N . VAL B 1 92 ? -0.544 63 -24.25 1 25.75 92 VAL B N 1
ATOM 1527 C CA . VAL B 1 92 ? -0.717 64.438 -24.062 1 25.75 92 VAL B CA 1
ATOM 1528 C C . VAL B 1 92 ? 0.104 64.875 -22.859 1 25.75 92 VAL B C 1
ATOM 1530 O O . VAL B 1 92 ? 0.297 64.125 -21.906 1 25.75 92 VAL B O 1
#